Protein AF-A0ABD5J945-F1 (afdb_monomer_lite)

Foldseek 3Di:
DQDPVCQQPPPPDPHDAAEDDDDPVPCPDPVSVVVCVVVVHDPPHGDCPCVVVVVVVCVVVRHPYD

Organism: NCBI:txid68175

Sequence (66 aa):
MSTALSRLTHPHGGPLTLGLELPLDNDWGQSRLATDRKAGRPFGVPSREAHAQLARLADQSGFAAL

Radius of gyration: 18.14 Å; chains: 1; bounding box: 48×22×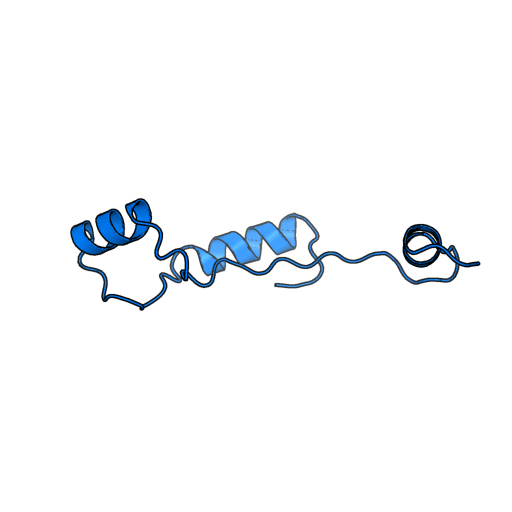39 Å

Secondary structure (DSSP, 8-state):
---HHHHHT-TTSPPP--B-----S----HHHHHHHHHTTPPTT----TTHHHHHHHHHHTT-SB-

Structure (mmCIF, N/CA/C/O backbone):
data_AF-A0ABD5J945-F1
#
_entry.id   AF-A0ABD5J945-F1
#
loop_
_atom_site.group_PDB
_atom_site.id
_atom_site.type_symbol
_atom_site.label_atom_id
_atom_site.label_alt_id
_atom_site.label_comp_id
_atom_site.label_asym_id
_atom_site.label_entity_id
_atom_site.label_seq_id
_atom_site.pdbx_PDB_ins_code
_atom_site.Cartn_x
_atom_site.Cartn_y
_atom_site.Cartn_z
_atom_site.occupancy
_atom_site.B_iso_or_equiv
_atom_site.auth_seq_id
_atom_site.auth_comp_id
_atom_site.auth_asym_id
_atom_site.auth_atom_id
_atom_site.pdbx_PDB_model_num
ATOM 1 N N . MET A 1 1 ? 28.154 16.404 -11.495 1.00 63.88 1 MET A N 1
ATOM 2 C CA . MET A 1 1 ? 27.546 15.655 -10.369 1.00 63.88 1 MET A CA 1
ATOM 3 C C . MET A 1 1 ? 26.217 15.083 -10.837 1.00 63.88 1 MET A C 1
ATOM 5 O O . MET A 1 1 ? 25.474 15.810 -11.483 1.00 63.88 1 MET A O 1
ATOM 9 N N . SER A 1 2 ? 25.926 13.809 -10.565 1.00 78.00 2 SER A N 1
ATOM 10 C CA . SER A 1 2 ? 24.626 13.220 -10.918 1.00 78.00 2 SER A CA 1
ATOM 11 C C . SER A 1 2 ? 23.545 13.740 -9.975 1.00 78.00 2 SER A C 1
ATOM 13 O O . SER A 1 2 ? 23.668 13.588 -8.761 1.00 78.00 2 SER A O 1
ATOM 15 N N . THR A 1 3 ? 22.481 14.321 -10.525 1.00 89.94 3 THR A N 1
ATOM 16 C CA . THR A 1 3 ? 21.312 14.727 -9.732 1.00 89.94 3 THR A CA 1
ATOM 17 C C . THR A 1 3 ? 20.442 13.511 -9.395 1.00 89.94 3 THR A C 1
ATOM 19 O O . THR A 1 3 ? 20.583 12.448 -10.006 1.00 89.94 3 THR A O 1
ATOM 22 N N . ALA A 1 4 ? 19.535 13.649 -8.424 1.00 84.50 4 ALA A N 1
ATOM 23 C CA . ALA A 1 4 ? 18.566 12.600 -8.104 1.00 84.50 4 ALA A CA 1
ATOM 24 C C . ALA A 1 4 ? 17.655 12.281 -9.303 1.00 84.50 4 ALA A C 1
ATOM 26 O O . ALA A 1 4 ? 17.467 11.112 -9.629 1.00 84.50 4 ALA A O 1
ATOM 27 N N . LEU A 1 5 ? 17.187 13.315 -10.009 1.00 84.62 5 LEU A N 1
ATOM 28 C CA . LEU A 1 5 ? 16.361 13.165 -11.205 1.00 84.62 5 LEU A CA 1
ATOM 29 C C . LEU A 1 5 ? 17.114 12.441 -12.329 1.00 84.62 5 LEU A C 1
ATOM 31 O O . LEU A 1 5 ? 16.586 11.500 -12.909 1.00 84.62 5 LEU A O 1
ATOM 35 N N . SER A 1 6 ? 18.379 12.802 -12.572 1.00 86.00 6 SER A N 1
ATOM 36 C CA . SER A 1 6 ? 19.203 12.162 -13.609 1.00 86.00 6 SER A CA 1
ATOM 37 C C . SER A 1 6 ? 19.423 10.664 -13.381 1.00 86.00 6 SER A C 1
ATOM 39 O O . SER A 1 6 ? 19.685 9.951 -14.344 1.00 86.00 6 SER A O 1
ATOM 41 N N . ARG A 1 7 ? 19.331 10.182 -12.133 1.00 82.62 7 ARG A N 1
ATOM 42 C CA . ARG A 1 7 ? 19.396 8.744 -11.817 1.00 82.62 7 ARG A CA 1
ATOM 43 C C . ARG A 1 7 ? 18.072 8.031 -12.082 1.00 82.62 7 ARG A C 1
ATOM 45 O O . ARG A 1 7 ? 18.097 6.893 -12.526 1.00 82.62 7 ARG A O 1
ATOM 52 N N . LEU A 1 8 ? 16.943 8.701 -11.839 1.00 80.75 8 LEU A N 1
ATOM 53 C CA . LEU A 1 8 ? 15.599 8.165 -12.085 1.00 80.75 8 LEU A CA 1
ATOM 54 C C . LEU A 1 8 ? 15.269 8.063 -13.578 1.00 80.75 8 LEU A C 1
ATOM 56 O O . LEU A 1 8 ? 14.550 7.158 -13.982 1.00 80.75 8 LEU A O 1
ATOM 60 N N . THR A 1 9 ? 15.790 8.981 -14.394 1.00 84.38 9 THR A N 1
ATOM 61 C CA . THR A 1 9 ? 15.512 9.041 -15.838 1.00 84.38 9 THR A CA 1
ATOM 62 C C . THR A 1 9 ? 16.662 8.499 -16.689 1.00 84.38 9 THR A C 1
ATOM 64 O O . THR A 1 9 ? 16.751 8.823 -17.874 1.00 84.38 9 THR A O 1
ATOM 67 N N . HIS A 1 10 ? 17.611 7.770 -16.093 1.00 80.75 10 HIS A N 1
ATOM 68 C CA . HIS A 1 10 ? 18.817 7.360 -16.806 1.00 80.75 10 HIS A CA 1
ATOM 69 C C . HIS A 1 10 ? 18.480 6.324 -17.897 1.00 80.75 10 HIS A C 1
ATOM 71 O O . HIS A 1 10 ? 17.855 5.319 -17.568 1.00 80.75 10 HIS A O 1
ATOM 77 N N . PRO A 1 11 ? 18.933 6.486 -19.157 1.00 75.88 11 PRO A N 1
ATOM 78 C CA . PRO A 1 11 ? 18.552 5.599 -20.268 1.00 75.88 11 PRO A CA 1
ATOM 79 C C . PRO A 1 11 ? 18.972 4.134 -20.092 1.00 75.88 11 PRO A C 1
ATOM 81 O O . PRO A 1 11 ? 18.406 3.249 -20.726 1.00 75.88 11 PRO A O 1
ATOM 84 N N . HIS A 1 12 ? 19.987 3.886 -19.258 1.00 79.38 12 HIS A N 1
ATOM 85 C CA . HIS A 1 12 ? 20.483 2.546 -18.925 1.00 79.38 12 HIS A CA 1
ATOM 86 C C . HIS A 1 12 ? 19.994 2.039 -17.560 1.00 79.38 12 HIS A C 1
ATOM 88 O O . HIS A 1 12 ? 20.331 0.925 -17.164 1.00 79.38 12 HIS A O 1
ATOM 94 N N . GLY A 1 13 ? 19.234 2.851 -16.820 1.00 72.62 13 GLY A N 1
ATOM 95 C CA . GLY A 1 13 ? 18.491 2.387 -15.655 1.00 72.62 13 GLY A CA 1
ATOM 96 C C . GLY A 1 13 ? 17.227 1.678 -16.131 1.00 72.62 13 GLY A C 1
ATOM 97 O O . GLY A 1 13 ? 16.615 2.101 -17.109 1.00 72.62 13 GLY A O 1
ATOM 98 N N . GLY A 1 14 ? 16.841 0.586 -15.469 1.00 81.88 14 GLY A N 1
ATOM 99 C CA . GLY A 1 14 ? 15.536 -0.033 -15.715 1.00 81.88 14 GLY A CA 1
ATOM 100 C C . GLY A 1 14 ? 14.379 0.967 -15.537 1.00 81.88 14 GLY A C 1
ATOM 101 O O . GLY A 1 14 ? 14.584 2.066 -15.011 1.00 81.88 14 GLY A O 1
ATOM 102 N N . PRO A 1 15 ? 13.157 0.611 -15.966 1.00 83.69 15 PRO A N 1
ATOM 103 C CA . PRO A 1 15 ? 12.010 1.504 -15.851 1.00 83.69 15 PRO A CA 1
ATOM 104 C C 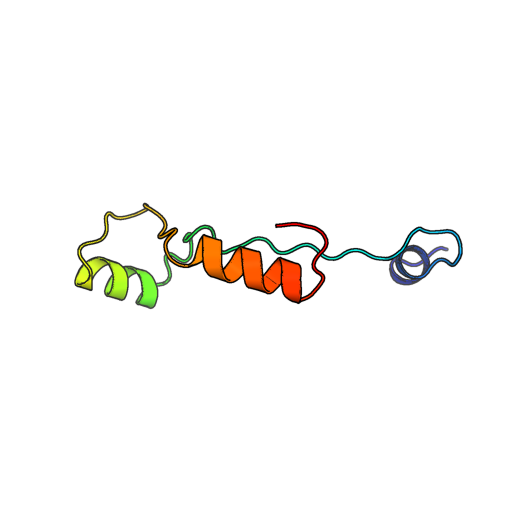. PRO A 1 15 ? 11.767 1.912 -14.393 1.00 83.69 15 PRO A C 1
ATOM 106 O O . PRO A 1 15 ? 11.906 1.100 -13.478 1.00 83.69 15 PRO A O 1
ATOM 109 N N . LEU A 1 16 ? 11.366 3.170 -14.181 1.00 86.19 16 LEU A N 1
ATOM 110 C CA . LEU A 1 16 ? 10.884 3.621 -12.879 1.00 86.19 16 LEU A CA 1
ATOM 111 C C . LEU A 1 16 ? 9.611 2.851 -12.520 1.00 86.19 16 LEU A C 1
ATOM 113 O O . LEU A 1 16 ? 8.625 2.896 -13.252 1.00 86.19 16 LEU A O 1
ATOM 117 N N . THR A 1 17 ? 9.624 2.195 -11.366 1.00 89.62 17 THR A N 1
ATOM 118 C CA . THR A 1 17 ? 8.460 1.508 -10.809 1.00 89.62 17 THR A CA 1
ATOM 119 C C . THR A 1 17 ? 7.904 2.271 -9.619 1.00 89.62 17 THR A C 1
ATOM 121 O O . THR A 1 17 ? 8.662 2.792 -8.800 1.00 89.62 17 THR A O 1
ATOM 124 N N . LEU A 1 18 ? 6.580 2.280 -9.490 1.00 92.06 18 LEU A N 1
ATOM 125 C CA . LEU A 1 18 ? 5.875 2.824 -8.335 1.00 92.06 18 LEU A CA 1
ATOM 126 C C . LEU A 1 18 ? 5.090 1.700 -7.657 1.00 92.06 18 LEU A C 1
ATOM 128 O O . LEU A 1 18 ? 4.406 0.933 -8.334 1.00 92.06 18 LEU A O 1
ATOM 132 N N . GLY A 1 19 ? 5.198 1.613 -6.333 1.00 93.25 19 GLY A N 1
ATOM 133 C CA . GLY A 1 19 ? 4.370 0.750 -5.490 1.00 93.25 19 GLY A CA 1
ATOM 134 C C . GLY A 1 19 ? 3.413 1.580 -4.636 1.00 93.25 19 GLY A C 1
ATOM 135 O O . GLY A 1 19 ? 3.648 2.774 -4.430 1.00 93.25 19 GLY A O 1
ATOM 136 N N . LEU A 1 20 ? 2.344 0.952 -4.150 1.00 91.06 20 LEU A N 1
ATOM 137 C CA . LEU A 1 20 ? 1.373 1.566 -3.246 1.00 91.06 20 LEU A CA 1
ATOM 138 C C . LEU A 1 20 ? 1.346 0.848 -1.910 1.00 91.06 20 LEU A C 1
ATOM 140 O O . LEU A 1 20 ? 0.916 -0.290 -1.853 1.00 91.06 20 LEU A O 1
ATOM 144 N N . GLU A 1 21 ? 1.644 1.551 -0.826 1.00 87.88 21 GLU A N 1
ATOM 145 C CA . GLU A 1 21 ? 1.290 1.042 0.494 1.00 87.88 21 GLU A CA 1
ATOM 146 C C . GLU A 1 21 ? -0.215 1.240 0.703 1.00 87.88 21 GLU A C 1
ATOM 148 O O . GLU A 1 21 ? -0.712 2.370 0.779 1.00 87.88 21 GLU A O 1
ATOM 153 N N . LEU A 1 22 ? -0.969 0.139 0.744 1.00 83.94 22 LEU A N 1
ATOM 154 C CA . LEU A 1 22 ? -2.385 0.225 1.090 1.00 83.94 22 LEU A CA 1
ATOM 155 C C . LEU A 1 22 ? -2.531 0.725 2.526 1.00 83.94 22 LEU A C 1
ATOM 157 O O . LEU A 1 22 ? -1.680 0.408 3.356 1.00 83.94 22 LEU A O 1
ATOM 161 N N . PRO A 1 23 ? -3.630 1.431 2.855 1.00 72.69 23 PRO A N 1
ATOM 162 C CA . PRO A 1 23 ? -3.893 1.834 4.223 1.00 72.69 23 PRO A CA 1
ATOM 163 C C . PRO A 1 23 ? -3.894 0.601 5.132 1.00 72.69 23 PRO A C 1
ATOM 165 O O . PRO A 1 23 ? -4.874 -0.142 5.222 1.00 72.69 23 PRO A O 1
ATOM 168 N N . LEU A 1 24 ? -2.785 0.378 5.828 1.00 65.56 24 LEU A N 1
ATOM 169 C CA . LEU A 1 24 ? -2.825 -0.137 7.179 1.00 65.56 24 LEU A CA 1
ATOM 170 C C . LEU A 1 24 ? -3.664 0.913 7.892 1.00 65.56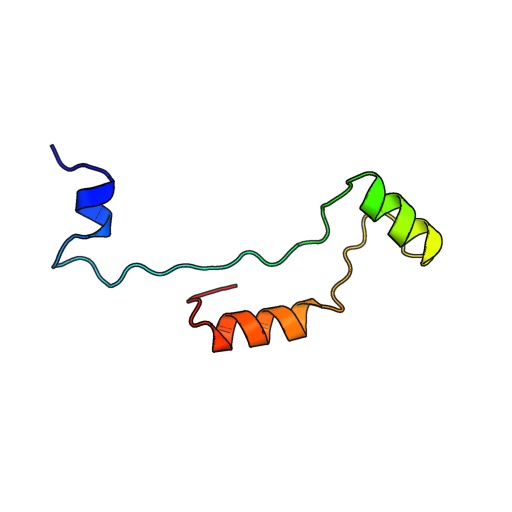 24 LEU A C 1
ATOM 172 O O . LEU A 1 24 ? -3.325 2.089 7.809 1.00 65.56 24 LEU A O 1
ATOM 176 N N . ASP A 1 25 ? -4.825 0.550 8.419 1.00 60.59 25 ASP A N 1
ATOM 177 C CA . ASP A 1 25 ? -5.828 1.470 8.975 1.00 60.59 25 ASP A CA 1
ATOM 178 C C . ASP A 1 25 ? -5.326 2.156 10.275 1.00 60.59 25 ASP A C 1
ATOM 180 O O . ASP A 1 25 ? -5.950 2.125 11.330 1.00 60.59 25 ASP A O 1
ATOM 184 N N . ASN A 1 26 ? -4.133 2.736 10.215 1.00 56.12 26 ASN A N 1
ATOM 185 C CA . ASN A 1 26 ? -3.416 3.445 11.257 1.00 56.12 26 ASN A CA 1
ATOM 186 C C . ASN A 1 26 ? -3.818 4.922 11.254 1.00 56.12 26 ASN A C 1
ATOM 188 O O . ASN A 1 26 ? -3.225 5.727 11.972 1.00 56.12 26 ASN A O 1
ATOM 192 N N . ASP A 1 27 ? -4.795 5.297 10.422 1.00 61.28 27 ASP A N 1
ATOM 193 C CA . ASP A 1 27 ? -5.416 6.607 10.473 1.00 61.28 27 ASP A CA 1
ATOM 194 C C . ASP A 1 27 ? -6.269 6.669 11.744 1.00 61.28 27 ASP A C 1
ATOM 196 O O . ASP A 1 27 ? -7.489 6.555 11.728 1.00 61.28 27 ASP A O 1
ATOM 200 N N . TRP A 1 28 ? -5.604 6.828 12.888 1.00 64.25 28 TRP A N 1
ATOM 201 C CA . TRP A 1 28 ? -6.221 7.127 14.179 1.00 64.25 28 TRP A CA 1
ATOM 202 C C . TRP A 1 28 ? -6.712 8.581 14.242 1.00 64.25 28 TRP A C 1
ATOM 204 O O . TRP A 1 28 ? -6.899 9.139 15.326 1.00 64.25 28 TRP A O 1
ATOM 214 N N . GLY A 1 29 ? -6.917 9.218 13.086 1.00 75.19 29 GLY A N 1
ATO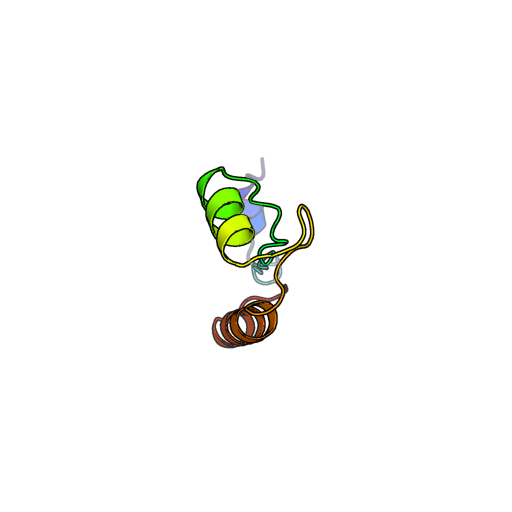M 215 C CA . GLY A 1 29 ? -7.600 10.490 12.980 1.00 75.19 29 GLY A CA 1
ATOM 216 C C . GLY A 1 29 ? -8.951 10.440 13.695 1.00 75.19 29 GLY A C 1
ATOM 217 O O . GLY A 1 29 ? -9.664 9.434 13.694 1.00 75.19 29 GLY A O 1
ATOM 218 N N . GLN A 1 30 ? -9.322 11.557 14.319 1.00 79.69 30 GLN A N 1
ATOM 219 C CA . GLN A 1 30 ? -10.527 11.651 15.153 1.00 79.69 30 GLN A CA 1
ATOM 220 C C . GLN A 1 30 ? -11.809 11.254 14.398 1.00 79.69 30 GLN A C 1
ATOM 222 O O . GLN A 1 30 ? -12.708 10.640 14.972 1.00 79.69 30 GLN A O 1
ATOM 227 N N . SER A 1 31 ? -11.885 11.555 13.098 1.00 82.25 31 SER A N 1
ATOM 228 C CA . SER A 1 31 ? -13.000 11.170 12.222 1.00 82.25 31 SER A CA 1
ATOM 229 C C . SER A 1 31 ? -13.112 9.654 12.041 1.00 82.25 31 SER A C 1
ATOM 231 O O . SER A 1 31 ? -14.216 9.102 12.093 1.00 82.25 31 SER A O 1
ATOM 233 N N . ARG A 1 32 ? -11.976 8.971 11.867 1.00 77.69 32 ARG A N 1
ATOM 234 C CA . ARG A 1 32 ? -11.902 7.519 11.708 1.00 77.69 32 ARG A CA 1
ATOM 235 C C . ARG A 1 32 ? -12.281 6.816 13.005 1.00 77.69 32 ARG A C 1
ATOM 237 O O . ARG A 1 32 ? -13.209 6.015 13.004 1.00 77.69 32 ARG A O 1
ATOM 244 N N . LEU A 1 33 ? -11.697 7.240 14.128 1.00 82.75 33 LEU A N 1
ATOM 245 C CA . LEU A 1 33 ? -12.022 6.721 15.462 1.00 82.75 33 LEU A CA 1
ATOM 246 C C . LEU A 1 33 ? -13.509 6.882 15.809 1.00 82.75 33 LEU A C 1
ATOM 248 O O . LEU A 1 33 ? -14.119 5.973 16.372 1.00 82.75 33 LEU A O 1
ATOM 252 N N . ALA A 1 34 ? -14.120 8.017 15.457 1.00 85.50 34 ALA A N 1
ATOM 253 C CA . ALA A 1 34 ? -15.551 8.235 15.658 1.00 85.50 34 ALA A CA 1
ATOM 254 C C . ALA A 1 34 ? -16.411 7.304 14.787 1.00 85.50 34 ALA A C 1
ATOM 256 O O . ALA A 1 34 ? -17.446 6.814 15.243 1.00 85.50 34 ALA A O 1
ATOM 257 N N . THR A 1 35 ? -15.986 7.053 13.548 1.00 84.38 35 THR A N 1
ATOM 258 C CA . THR A 1 35 ? -16.667 6.142 12.617 1.00 84.38 35 THR A CA 1
ATOM 259 C C . THR A 1 35 ? -16.564 4.697 13.095 1.00 84.38 35 THR A C 1
ATOM 261 O O . THR A 1 35 ? -17.582 4.018 13.202 1.00 84.38 35 THR A O 1
ATOM 264 N N . ASP A 1 36 ? -15.369 4.254 13.478 1.00 83.38 36 ASP A N 1
A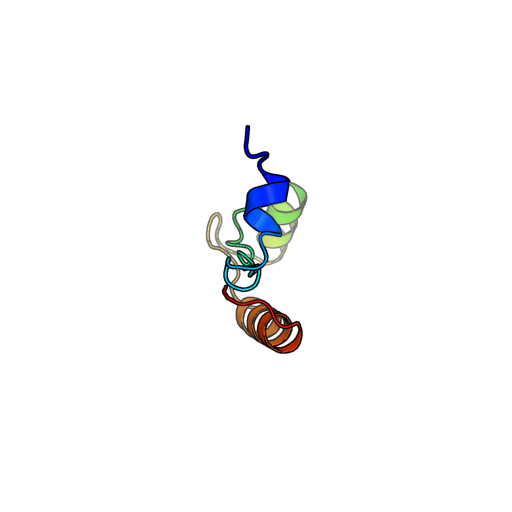TOM 265 C CA . ASP A 1 36 ? -15.125 2.900 13.975 1.00 83.38 36 ASP A CA 1
ATOM 266 C C . ASP A 1 36 ? -15.865 2.641 15.287 1.00 83.38 36 ASP A C 1
ATOM 268 O O . ASP A 1 36 ? -16.492 1.592 15.446 1.00 83.38 36 ASP A O 1
ATOM 272 N N . ARG A 1 37 ? -15.911 3.629 16.191 1.00 84.75 37 ARG A N 1
ATOM 273 C CA . ARG A 1 37 ? -16.711 3.544 17.420 1.00 84.75 37 ARG A CA 1
ATOM 274 C C . ARG A 1 37 ? -18.203 3.402 17.126 1.00 84.75 37 ARG A C 1
ATOM 276 O O . ARG A 1 37 ? -18.868 2.605 17.782 1.00 84.75 37 ARG A O 1
ATOM 283 N N . LYS A 1 38 ? -18.736 4.149 16.153 1.00 88.50 38 LYS A N 1
ATOM 284 C CA . LYS A 1 38 ? -20.137 4.004 15.714 1.00 88.50 38 LYS A CA 1
ATOM 285 C C . LYS A 1 38 ? -20.399 2.641 15.068 1.00 88.50 38 LYS A C 1
ATOM 287 O O . LYS A 1 38 ? -21.477 2.094 15.255 1.00 88.50 38 LYS A O 1
ATOM 292 N N . ALA A 1 39 ? -19.422 2.099 14.346 1.00 85.69 39 ALA A N 1
ATOM 293 C CA . ALA A 1 39 ? -19.496 0.789 13.704 1.00 85.69 39 ALA A CA 1
ATOM 294 C C . ALA A 1 39 ? -19.206 -0.391 14.656 1.00 85.69 39 ALA A C 1
ATOM 296 O O . ALA A 1 39 ? -19.249 -1.540 14.224 1.00 85.69 39 ALA A O 1
ATOM 297 N N . GLY A 1 40 ? -18.898 -0.135 15.935 1.00 87.81 40 GLY A N 1
ATOM 298 C CA . GLY A 1 40 ? -18.587 -1.174 16.923 1.00 87.81 40 GLY A CA 1
ATOM 299 C C . GLY A 1 40 ? -17.255 -1.890 16.681 1.00 87.81 40 GLY A C 1
ATOM 300 O O . GLY A 1 40 ? -17.068 -3.014 17.147 1.00 87.81 40 GLY A O 1
ATOM 301 N N . ARG A 1 41 ? -16.330 -1.272 15.940 1.00 82.56 41 ARG A N 1
ATOM 302 C CA . ARG A 1 41 ? -15.039 -1.878 15.610 1.00 82.56 41 ARG A CA 1
ATOM 303 C C . ARG A 1 41 ? -14.059 -1.800 16.787 1.00 82.56 41 ARG A C 1
ATOM 305 O O . ARG A 1 41 ? -14.036 -0.786 17.490 1.00 82.56 41 ARG A O 1
ATOM 312 N N . PRO A 1 42 ? -13.233 -2.841 17.008 1.00 80.94 42 PRO A N 1
ATOM 313 C CA . PRO A 1 42 ? -12.209 -2.808 18.045 1.00 80.94 42 PRO A CA 1
ATOM 314 C C . PRO A 1 42 ? -11.173 -1.711 17.780 1.00 80.94 42 PRO A C 1
ATOM 316 O O . PRO A 1 42 ? -10.702 -1.541 16.656 1.00 80.94 42 PRO A O 1
ATOM 319 N N . PHE A 1 43 ? -10.782 -0.991 18.832 1.00 79.25 43 PHE A N 1
ATOM 320 C CA . PHE A 1 43 ? -9.730 0.019 18.742 1.00 79.25 43 PHE A CA 1
ATOM 321 C C . PHE A 1 43 ? -8.397 -0.605 18.307 1.00 79.25 43 PHE A C 1
ATOM 323 O O . PHE A 1 43 ? -8.001 -1.650 18.821 1.00 79.25 43 PHE A O 1
ATOM 330 N N . GLY A 1 44 ? -7.700 0.053 17.379 1.00 73.69 44 GLY A N 1
ATOM 331 C CA . GLY A 1 44 ? -6.389 -0.387 16.897 1.00 73.69 44 GLY A CA 1
ATOM 332 C C . GLY A 1 44 ? -6.419 -1.613 15.981 1.00 73.69 44 GLY A C 1
ATOM 333 O O . GLY A 1 44 ? -5.354 -2.079 15.583 1.00 73.69 44 GLY A O 1
ATOM 334 N N . VAL A 1 45 ? -7.602 -2.134 15.630 1.00 74.38 45 VAL A N 1
ATOM 335 C CA . VAL A 1 45 ? -7.736 -3.222 14.657 1.00 74.38 45 VAL A CA 1
ATOM 336 C C . VAL A 1 45 ? -8.085 -2.633 13.295 1.00 74.38 45 VAL A C 1
ATOM 338 O O . VAL A 1 45 ? -9.194 -2.122 13.124 1.00 74.38 45 VAL A O 1
ATOM 341 N N . PRO A 1 46 ? -7.173 -2.719 12.315 1.00 70.56 46 PRO A N 1
ATOM 342 C CA . PRO A 1 46 ? -7.413 -2.119 11.025 1.00 70.56 46 PRO A CA 1
ATOM 343 C C . PRO A 1 46 ? -8.458 -2.875 10.208 1.00 70.56 46 PRO A C 1
ATOM 345 O O . PRO A 1 46 ? -8.439 -4.108 10.135 1.00 70.56 46 PRO A O 1
ATOM 348 N N . SER A 1 47 ? -9.355 -2.144 9.543 1.00 75.38 47 SER A N 1
ATOM 349 C CA . SER A 1 47 ? -10.292 -2.755 8.606 1.00 75.38 47 SER A CA 1
ATOM 350 C C . SER A 1 47 ? -9.570 -3.210 7.342 1.00 75.38 47 SER A C 1
ATOM 352 O O . SER A 1 47 ? -8.862 -2.446 6.690 1.00 75.38 47 SER A O 1
ATOM 354 N N . ARG A 1 48 ? -9.796 -4.471 6.962 1.00 79.69 48 ARG A N 1
ATOM 355 C CA . ARG A 1 48 ? -9.251 -5.077 5.734 1.00 79.69 48 ARG A CA 1
ATOM 356 C C . ARG A 1 48 ? -10.291 -5.229 4.629 1.00 79.69 48 ARG A C 1
ATOM 358 O O . ARG A 1 48 ? -9.980 -5.762 3.569 1.00 79.69 48 ARG A O 1
ATOM 365 N N . GLU A 1 49 ? -11.519 -4.767 4.858 1.00 82.44 49 GLU A N 1
ATOM 366 C CA . GLU A 1 49 ? -12.650 -4.975 3.943 1.00 82.44 49 GLU A CA 1
ATOM 367 C C . GLU A 1 49 ? -12.367 -4.414 2.542 1.00 82.44 49 GLU A C 1
ATOM 369 O O . GLU A 1 49 ? -12.661 -5.062 1.539 1.00 82.44 49 GLU A O 1
ATOM 374 N N . ALA A 1 50 ? -11.713 -3.251 2.463 1.00 84.44 50 ALA A N 1
ATOM 375 C CA . ALA A 1 50 ? -11.372 -2.615 1.194 1.00 84.44 50 ALA A CA 1
ATOM 376 C C . ALA A 1 50 ? -10.069 -3.138 0.561 1.00 84.44 50 ALA A C 1
ATOM 378 O O . ALA A 1 50 ? -9.839 -2.892 -0.622 1.00 84.44 50 ALA A O 1
ATOM 379 N N . HIS A 1 51 ? -9.216 -3.868 1.295 1.00 88.31 51 HIS A N 1
ATOM 380 C CA . HIS A 1 51 ? -7.872 -4.246 0.821 1.00 88.31 51 HIS A CA 1
ATOM 381 C C . HIS A 1 51 ? -7.918 -5.040 -0.480 1.00 88.31 51 HIS A C 1
ATOM 383 O O . HIS A 1 51 ? -7.174 -4.739 -1.403 1.00 88.31 51 HIS A O 1
ATOM 389 N N . ALA A 1 52 ? -8.828 -6.009 -0.596 1.00 91.94 52 ALA A N 1
ATOM 390 C CA . ALA A 1 52 ? -8.940 -6.818 -1.807 1.00 91.94 52 ALA A CA 1
ATOM 391 C C . ALA A 1 52 ? -9.398 -5.996 -3.026 1.00 91.94 52 ALA A C 1
ATOM 393 O O . ALA A 1 52 ? -8.950 -6.241 -4.144 1.00 91.94 52 ALA A O 1
ATOM 394 N N . GLN A 1 53 ? -10.291 -5.023 -2.825 1.00 93.38 53 GLN A N 1
ATOM 395 C CA . GLN A 1 53 ? -10.728 -4.121 -3.891 1.00 93.38 53 GLN A CA 1
ATOM 396 C C . GLN A 1 53 ? -9.601 -3.172 -4.307 1.00 93.38 53 GLN A C 1
ATOM 398 O O . GLN A 1 53 ? -9.355 -3.019 -5.500 1.00 93.38 53 GLN A O 1
ATOM 403 N N . LEU A 1 54 ? -8.908 -2.574 -3.337 1.00 91.88 54 LEU A N 1
ATOM 404 C CA . LEU A 1 54 ? -7.790 -1.664 -3.584 1.00 91.88 54 LEU A CA 1
ATOM 405 C C . LEU A 1 54 ? -6.618 -2.381 -4.258 1.00 91.88 54 LEU A C 1
ATOM 407 O O . LEU A 1 54 ? -6.041 -1.839 -5.192 1.00 91.88 54 LEU A O 1
ATOM 411 N N . ALA A 1 55 ? -6.328 -3.620 -3.859 1.00 93.56 55 ALA A N 1
ATOM 412 C CA . ALA A 1 55 ? -5.306 -4.445 -4.490 1.00 93.56 55 ALA A CA 1
ATOM 413 C C . ALA A 1 55 ? -5.610 -4.705 -5.972 1.00 93.56 55 ALA A C 1
ATOM 415 O O . ALA A 1 55 ? -4.745 -4.519 -6.823 1.00 93.56 55 ALA A O 1
ATOM 416 N N . ARG A 1 56 ? -6.860 -5.066 -6.297 1.00 96.00 56 ARG A N 1
ATOM 417 C CA . ARG A 1 56 ? -7.291 -5.234 -7.695 1.00 96.00 56 ARG A CA 1
ATOM 418 C C . ARG A 1 56 ? -7.195 -3.935 -8.488 1.00 96.00 56 ARG A C 1
ATOM 420 O O . ARG A 1 56 ? -6.798 -3.965 -9.645 1.00 96.00 56 ARG A O 1
ATOM 427 N N . LEU A 1 57 ? -7.561 -2.807 -7.882 1.00 96.12 57 LEU A N 1
ATOM 428 C CA . LEU A 1 57 ? -7.461 -1.509 -8.543 1.00 96.12 57 LEU A CA 1
ATOM 429 C C . LEU A 1 57 ? -5.999 -1.124 -8.807 1.00 96.12 57 LEU A C 1
ATOM 431 O O . LEU A 1 57 ? -5.701 -0.597 -9.874 1.00 96.12 57 LEU A O 1
ATOM 435 N N . ALA A 1 58 ? -5.096 -1.397 -7.864 1.00 95.69 58 ALA A N 1
ATOM 436 C CA . ALA A 1 58 ? -3.670 -1.129 -8.015 1.00 95.69 58 ALA A CA 1
ATOM 437 C C . ALA A 1 58 ? -3.050 -1.949 -9.155 1.00 95.69 58 ALA A C 1
ATOM 439 O O . ALA A 1 58 ? -2.348 -1.387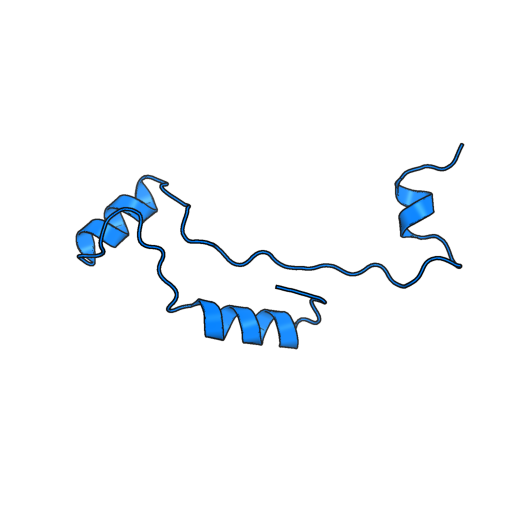 -9.994 1.00 95.69 58 ALA A O 1
ATOM 440 N N . ASP A 1 59 ? -3.384 -3.239 -9.226 1.00 95.94 59 ASP A N 1
ATOM 441 C CA . ASP A 1 59 ? -2.985 -4.133 -10.318 1.00 95.94 59 ASP A CA 1
ATOM 442 C C . ASP A 1 59 ? -3.491 -3.612 -11.675 1.00 95.94 59 ASP A C 1
ATOM 444 O O . ASP A 1 59 ? -2.710 -3.375 -12.596 1.00 95.94 59 ASP A O 1
ATOM 448 N N . GLN A 1 60 ? -4.785 -3.283 -11.765 1.00 97.69 60 GLN A N 1
ATOM 449 C CA . GLN A 1 60 ? -5.396 -2.716 -12.977 1.00 97.69 60 GLN A CA 1
ATOM 450 C C . GLN A 1 60 ? -4.818 -1.352 -13.377 1.00 97.69 60 GLN A C 1
ATOM 452 O O . GLN A 1 60 ? -4.850 -0.990 -14.552 1.00 97.69 60 GLN A O 1
ATOM 457 N N . SER A 1 61 ? -4.301 -0.592 -12.412 1.00 96.81 61 SER A N 1
ATOM 458 C CA . SER A 1 61 ? -3.698 0.725 -12.637 1.00 96.81 61 SER A CA 1
ATOM 459 C C . SER A 1 61 ? -2.202 0.652 -12.968 1.00 96.81 61 SER A C 1
ATOM 461 O O . SER A 1 61 ? -1.598 1.687 -13.247 1.00 96.81 61 SER A O 1
ATOM 463 N N . GLY A 1 62 ? -1.598 -0.542 -12.957 1.00 95.62 62 GLY A N 1
ATOM 464 C CA . GLY A 1 62 ? -0.203 -0.756 -13.345 1.00 95.62 62 GLY A CA 1
ATOM 465 C C . GLY A 1 62 ? 0.826 -0.431 -12.260 1.00 95.62 62 GLY A C 1
ATOM 466 O O . GLY A 1 62 ? 1.986 -0.171 -12.586 1.00 95.62 62 GLY A O 1
ATOM 467 N N . PHE A 1 63 ? 0.437 -0.434 -10.981 1.00 96.56 63 PHE A N 1
ATOM 468 C CA . PHE A 1 63 ? 1.414 -0.351 -9.894 1.00 96.56 63 PHE A CA 1
ATOM 469 C C . PHE A 1 63 ? 2.228 -1.643 -9.809 1.00 96.56 63 PHE A C 1
ATOM 471 O O . PHE A 1 63 ? 1.706 -2.741 -9.971 1.00 96.56 63 PHE A O 1
ATOM 478 N N . ALA A 1 64 ? 3.525 -1.510 -9.538 1.00 94.69 64 ALA A N 1
ATOM 479 C CA . ALA A 1 64 ? 4.456 -2.635 -9.548 1.00 94.69 64 ALA A CA 1
ATOM 480 C C . ALA A 1 64 ? 4.412 -3.472 -8.258 1.00 94.69 64 ALA A C 1
ATOM 482 O O . ALA A 1 64 ? 4.920 -4.592 -8.243 1.00 94.69 64 ALA A O 1
ATOM 483 N N . ALA A 1 65 ? 3.860 -2.915 -7.175 1.00 94.12 65 ALA A N 1
ATOM 484 C CA . ALA A 1 65 ? 3.790 -3.555 -5.866 1.00 94.12 65 ALA A CA 1
ATOM 485 C C . ALA A 1 65 ? 2.700 -2.938 -4.972 1.00 94.12 65 ALA A C 1
ATOM 487 O O . ALA A 1 65 ? 2.289 -1.790 -5.188 1.00 94.12 65 ALA A O 1
ATOM 488 N N . LEU A 1 66 ? 2.302 -3.711 -3.956 1.00 89.88 66 LEU A N 1
ATOM 489 C CA . LEU A 1 66 ? 1.487 -3.314 -2.804 1.00 89.88 66 LEU A CA 1
ATOM 490 C C . LEU A 1 66 ? 2.291 -3.422 -1.502 1.00 89.88 66 LEU A C 1
ATOM 492 O O . LEU A 1 66 ? 3.202 -4.282 -1.479 1.00 89.88 66 LEU A O 1
#

pLDDT: mean 83.37, std 9.64, range [56.12, 97.69]